Protein AF-W5YVN6-F1 (afdb_monomer)

Organi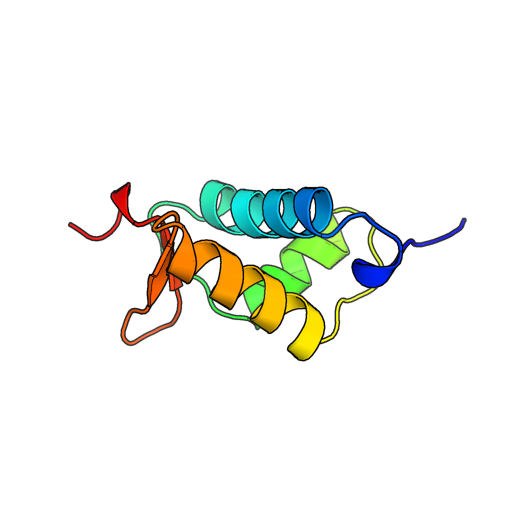sm: NCBI:txid1420917

Structure (mmCIF, N/CA/C/O backbone):
data_AF-W5YVN6-F1
#
_entry.id   AF-W5YVN6-F1
#
loop_
_atom_site.group_PDB
_atom_site.id
_atom_site.type_symbol
_atom_site.label_atom_id
_atom_site.label_alt_id
_atom_site.label_comp_id
_atom_site.label_asym_id
_atom_site.label_entity_id
_atom_site.label_seq_id
_atom_site.pdbx_PDB_ins_code
_atom_site.Cartn_x
_atom_site.Cartn_y
_atom_site.Cartn_z
_atom_site.occupancy
_atom_site.B_iso_or_equiv
_atom_site.auth_seq_id
_atom_site.auth_comp_id
_atom_site.auth_asym_id
_atom_site.auth_atom_id
_atom_site.pdbx_PDB_model_num
ATOM 1 N N . MET A 1 1 ? 25.859 -4.944 -5.094 1.00 42.41 1 MET A N 1
ATOM 2 C CA . MET A 1 1 ? 24.786 -4.254 -4.353 1.00 42.41 1 MET A CA 1
ATOM 3 C C . MET A 1 1 ? 23.549 -5.111 -4.522 1.00 42.41 1 MET A C 1
ATOM 5 O O . MET A 1 1 ? 23.156 -5.336 -5.658 1.00 42.41 1 MET A O 1
ATOM 9 N N . ILE A 1 2 ? 23.080 -5.741 -3.445 1.00 48.00 2 ILE A N 1
ATOM 10 C CA . ILE A 1 2 ? 21.900 -6.614 -3.483 1.00 48.00 2 ILE A CA 1
ATOM 11 C C . ILE A 1 2 ? 20.701 -5.679 -3.334 1.00 48.00 2 ILE A C 1
ATOM 13 O O . ILE A 1 2 ? 20.528 -5.105 -2.264 1.00 48.00 2 ILE A O 1
ATOM 17 N N . ASN A 1 3 ? 19.946 -5.475 -4.412 1.00 53.16 3 ASN A N 1
ATOM 18 C CA . ASN A 1 3 ? 18.663 -4.778 -4.351 1.00 53.16 3 ASN A CA 1
ATOM 19 C C . ASN A 1 3 ? 17.638 -5.806 -3.877 1.00 53.16 3 ASN A C 1
ATOM 21 O O . ASN A 1 3 ? 17.383 -6.796 -4.561 1.00 53.16 3 ASN A O 1
A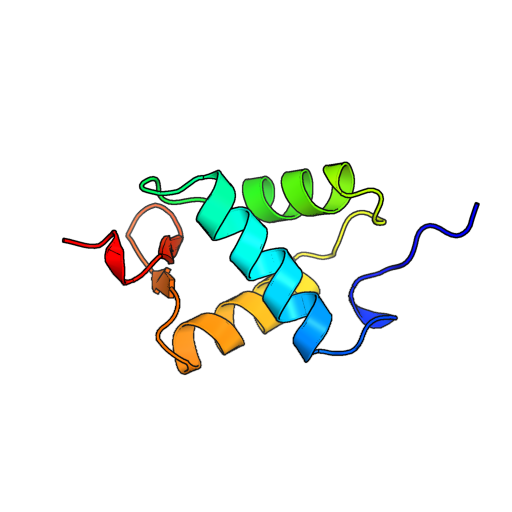TOM 25 N N . TRP A 1 4 ? 17.151 -5.635 -2.654 1.00 52.31 4 TRP A N 1
ATOM 26 C CA . TRP A 1 4 ? 16.241 -6.578 -2.015 1.00 52.31 4 TRP A CA 1
ATOM 27 C C . TRP A 1 4 ? 14.835 -6.412 -2.609 1.00 52.31 4 TRP A C 1
ATOM 29 O O . TRP A 1 4 ? 14.409 -5.296 -2.906 1.00 52.31 4 TRP A O 1
ATOM 39 N N . ARG A 1 5 ? 14.115 -7.522 -2.798 1.00 64.69 5 ARG A N 1
ATOM 40 C CA . ARG A 1 5 ? 12.690 -7.523 -3.173 1.00 64.69 5 ARG A CA 1
ATOM 41 C C . ARG A 1 5 ? 11.818 -7.490 -1.924 1.00 64.69 5 ARG A C 1
ATOM 43 O O . ARG A 1 5 ? 12.214 -8.062 -0.909 1.00 64.69 5 ARG A O 1
ATOM 50 N N . LEU A 1 6 ? 10.606 -6.940 -2.021 1.00 61.62 6 LEU A N 1
ATOM 51 C CA . LEU A 1 6 ? 9.617 -6.981 -0.930 1.00 61.62 6 LEU A CA 1
ATOM 52 C C . LEU A 1 6 ? 9.415 -8.401 -0.379 1.00 61.62 6 LEU A C 1
ATOM 54 O O . LEU A 1 6 ? 9.399 -8.581 0.833 1.00 61.62 6 LEU A O 1
ATOM 58 N N . PHE A 1 7 ? 9.335 -9.426 -1.238 1.00 62.47 7 PHE A N 1
ATOM 59 C CA . PHE A 1 7 ? 9.185 -10.819 -0.789 1.00 62.47 7 PHE A CA 1
ATOM 60 C C . PHE A 1 7 ? 10.399 -11.424 -0.068 1.00 62.47 7 PHE A C 1
ATOM 62 O O . PHE A 1 7 ? 10.273 -12.493 0.528 1.00 62.47 7 PHE A O 1
ATOM 69 N N . MET A 1 8 ? 11.571 -10.785 -0.117 1.00 70.50 8 MET A N 1
ATOM 70 C CA . MET A 1 8 ? 12.719 -11.201 0.698 1.00 70.50 8 MET A CA 1
ATOM 71 C C . MET A 1 8 ? 12.660 -10.624 2.121 1.00 70.50 8 MET A C 1
ATOM 73 O O . MET A 1 8 ? 13.451 -11.035 2.968 1.00 70.50 8 MET A O 1
ATOM 77 N N . MET A 1 9 ? 11.733 -9.696 2.384 1.00 73.56 9 MET A N 1
ATOM 78 C CA . MET A 1 9 ? 11.447 -9.141 3.706 1.00 73.56 9 MET A CA 1
ATOM 79 C C . MET A 1 9 ? 10.321 -9.918 4.393 1.00 73.56 9 MET A C 1
ATOM 81 O O 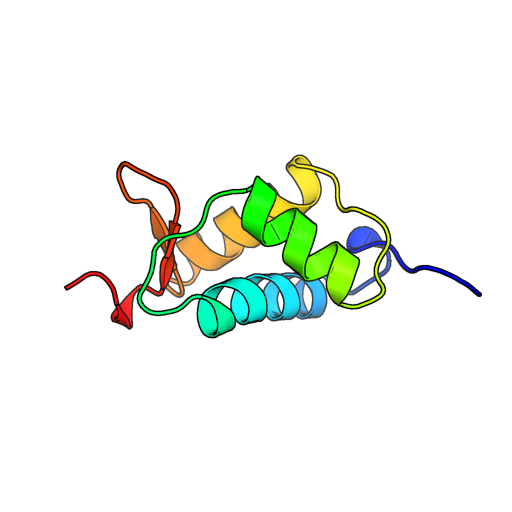. MET A 1 9 ? 9.549 -10.642 3.758 1.00 73.56 9 MET A O 1
ATOM 85 N N . SER A 1 10 ? 10.181 -9.744 5.707 1.00 82.12 10 SER A N 1
ATOM 86 C CA . SER A 1 10 ? 8.983 -10.227 6.388 1.00 82.12 10 SER A CA 1
ATOM 87 C C . SER A 1 10 ? 7.750 -9.460 5.898 1.00 82.12 10 SER A C 1
ATOM 89 O O . SER A 1 10 ? 7.810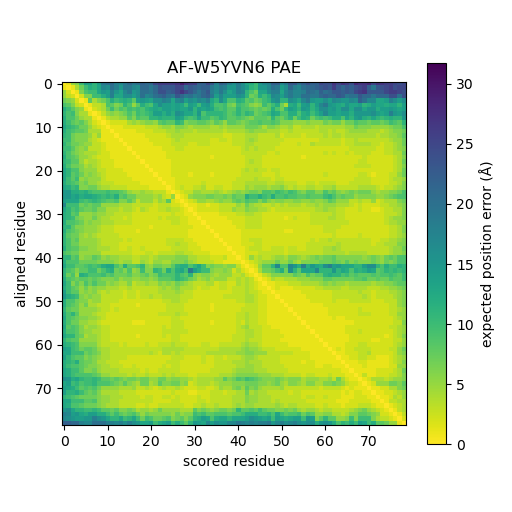 -8.270 5.580 1.00 82.12 10 SER A O 1
ATOM 91 N N . ILE A 1 11 ? 6.590 -10.121 5.900 1.00 79.81 11 ILE A N 1
ATOM 92 C CA . ILE A 1 11 ? 5.323 -9.486 5.506 1.00 79.81 11 ILE A CA 1
ATOM 93 C C . ILE A 1 11 ? 5.015 -8.229 6.336 1.00 79.81 11 ILE A C 1
ATOM 95 O O . ILE A 1 11 ? 4.376 -7.302 5.850 1.00 79.81 11 ILE A O 1
ATOM 99 N N . GLN A 1 12 ? 5.494 -8.171 7.581 1.00 84.00 12 GLN A N 1
ATOM 100 C CA . GLN A 1 12 ? 5.295 -7.023 8.455 1.00 84.00 12 GLN A CA 1
ATOM 101 C C . GLN A 1 12 ? 6.148 -5.818 8.042 1.00 84.00 12 GLN A C 1
ATOM 103 O O . GLN A 1 12 ? 5.650 -4.695 8.063 1.00 84.00 12 GLN A O 1
ATOM 108 N N . GLU A 1 13 ? 7.390 -6.038 7.611 1.00 86.44 13 GLU A N 1
ATOM 109 C CA . GLU A 1 13 ? 8.245 -4.970 7.081 1.00 86.44 13 GLU A CA 1
ATOM 110 C C . GLU A 1 13 ? 7.734 -4.463 5.729 1.00 86.44 13 GLU A C 1
ATOM 112 O O . GLU A 1 13 ? 7.641 -3.254 5.529 1.00 86.44 13 GLU A O 1
ATOM 117 N N . ALA A 1 14 ? 7.316 -5.369 4.837 1.00 85.81 14 ALA A N 1
ATOM 118 C CA . ALA A 1 14 ? 6.715 -5.005 3.553 1.00 85.81 14 ALA A CA 1
ATOM 119 C C . ALA A 1 14 ? 5.450 -4.148 3.747 1.00 85.81 14 ALA A C 1
ATOM 121 O O . ALA A 1 14 ? 5.298 -3.095 3.124 1.00 85.81 14 ALA A O 1
ATOM 122 N N . LYS A 1 15 ? 4.576 -4.542 4.687 1.00 89.12 15 LYS A N 1
ATOM 123 C CA . LYS A 1 15 ? 3.409 -3.739 5.081 1.00 89.12 15 LYS A CA 1
ATOM 124 C C . LYS A 1 15 ? 3.803 -2.362 5.606 1.00 89.12 15 LYS A C 1
ATOM 126 O O . LYS A 1 15 ? 3.141 -1.386 5.263 1.00 89.12 15 LYS A O 1
ATOM 131 N N . GLN A 1 16 ? 4.841 -2.278 6.438 1.00 90.69 16 GLN A N 1
ATOM 132 C CA . GLN A 1 16 ? 5.282 -1.007 7.007 1.00 90.69 16 GLN A CA 1
ATOM 133 C C . GLN A 1 16 ? 5.806 -0.064 5.921 1.00 90.69 16 GLN A C 1
ATOM 135 O O . GLN A 1 16 ? 5.418 1.100 5.905 1.00 90.69 16 GLN A O 1
ATOM 140 N N . LEU A 1 17 ? 6.590 -0.576 4.970 1.00 90.56 17 LEU A N 1
ATOM 141 C CA . LEU A 1 17 ? 7.104 0.216 3.854 1.00 90.56 17 LEU A CA 1
ATOM 142 C C . LEU A 1 17 ? 5.972 0.758 2.968 1.00 90.56 17 LEU A C 1
ATOM 144 O O . LEU A 1 17 ? 5.962 1.935 2.611 1.00 90.56 17 LEU A O 1
ATOM 148 N N . VAL A 1 18 ? 4.979 -0.082 2.661 1.00 91.12 18 VAL A N 1
ATOM 149 C CA . VAL A 1 18 ? 3.787 0.340 1.912 1.00 91.12 18 VAL A CA 1
ATOM 150 C C . VAL A 1 18 ? 2.991 1.385 2.700 1.00 91.12 18 VAL A C 1
ATOM 152 O O . VAL A 1 18 ? 2.573 2.391 2.132 1.00 91.12 18 VAL A O 1
ATOM 155 N N . LEU A 1 19 ? 2.820 1.203 4.012 1.00 92.12 19 LEU A N 1
ATOM 156 C CA . LEU A 1 19 ? 2.158 2.182 4.877 1.00 92.12 19 LEU A CA 1
ATOM 157 C C . LEU A 1 19 ? 2.915 3.520 4.938 1.00 92.12 19 LEU A C 1
ATOM 159 O O . LEU A 1 19 ? 2.289 4.578 5.005 1.00 92.12 19 LEU A O 1
ATOM 163 N N . ASP A 1 20 ? 4.243 3.498 4.882 1.00 92.38 20 ASP A N 1
ATOM 164 C CA . ASP A 1 20 ? 5.053 4.713 4.861 1.00 92.38 20 ASP A CA 1
ATOM 165 C C . ASP A 1 20 ? 4.898 5.482 3.542 1.00 92.38 20 ASP A C 1
ATOM 167 O O . ASP A 1 20 ? 4.834 6.712 3.577 1.00 92.38 20 ASP A O 1
ATOM 171 N N . ALA A 1 21 ? 4.684 4.793 2.413 1.00 92.06 21 ALA A N 1
ATOM 172 C CA . ALA A 1 21 ? 4.285 5.443 1.162 1.00 92.06 21 ALA A CA 1
ATOM 173 C C . ALA A 1 21 ? 2.970 6.226 1.340 1.00 92.06 21 ALA A C 1
ATOM 175 O O . ALA A 1 21 ? 2.869 7.397 0.969 1.00 92.06 21 ALA A O 1
ATOM 176 N N . PHE A 1 22 ? 1.969 5.623 1.990 1.00 91.88 22 PHE A N 1
ATOM 177 C CA . PHE A 1 22 ? 0.713 6.311 2.305 1.00 91.88 22 PHE A CA 1
ATOM 178 C C . PHE A 1 22 ? 0.914 7.526 3.215 1.00 91.88 22 PHE A C 1
ATOM 180 O O . PHE A 1 22 ? 0.283 8.560 3.001 1.00 91.88 22 PHE A O 1
ATOM 187 N N . ARG A 1 23 ? 1.787 7.426 4.224 1.00 90.88 23 ARG A N 1
ATOM 188 C CA . ARG A 1 23 ? 2.077 8.533 5.154 1.00 90.88 23 ARG A CA 1
ATOM 189 C C . ARG A 1 23 ? 2.807 9.677 4.472 1.00 90.88 23 ARG A C 1
ATOM 191 O O . ARG A 1 23 ? 2.505 10.829 4.763 1.00 90.88 23 ARG A O 1
ATOM 198 N N . TYR A 1 24 ? 3.720 9.363 3.559 1.00 90.44 24 TYR A N 1
ATOM 199 C CA . TYR A 1 24 ? 4.461 10.356 2.790 1.00 90.44 24 TYR A CA 1
ATOM 200 C C . TYR A 1 24 ? 3.542 11.193 1.893 1.00 90.44 24 TYR A C 1
ATOM 202 O O . TYR A 1 24 ? 3.713 12.404 1.779 1.00 90.44 24 TYR A O 1
ATOM 210 N N . HIS A 1 25 ? 2.532 10.560 1.294 1.00 87.44 25 HIS A N 1
ATOM 211 C CA . HIS A 1 25 ? 1.583 11.228 0.404 1.00 87.44 25 HIS A CA 1
ATOM 212 C C . HIS A 1 25 ? 0.313 11.739 1.099 1.00 87.44 25 HIS A C 1
ATOM 214 O O . HIS A 1 25 ? -0.532 12.371 0.457 1.00 87.44 25 HIS A O 1
ATOM 220 N N . ALA A 1 26 ? 0.169 11.505 2.405 1.00 84.38 26 ALA A N 1
ATOM 221 C CA . ALA A 1 26 ? -0.965 11.990 3.174 1.00 84.38 26 ALA A CA 1
ATOM 222 C C . ALA A 1 26 ? -1.053 13.532 3.130 1.00 84.38 26 ALA A C 1
ATOM 224 O O . ALA A 1 26 ? -0.029 14.216 3.140 1.00 84.38 26 ALA A O 1
ATOM 225 N N . PRO A 1 27 ? -2.268 14.107 3.104 1.00 84.19 27 PRO A N 1
ATOM 226 C CA . PRO A 1 27 ? -3.579 13.454 3.197 1.00 84.19 27 PRO A CA 1
ATOM 227 C C . PRO A 1 27 ? -4.143 12.969 1.846 1.00 84.19 27 PRO A C 1
ATOM 229 O O . PRO A 1 27 ? -5.319 12.631 1.767 1.00 84.19 27 PRO A O 1
ATOM 232 N N . SER A 1 28 ? -3.346 12.966 0.776 1.00 88.94 28 SER A N 1
ATOM 233 C CA . SER A 1 28 ? -3.828 12.619 -0.563 1.00 88.94 28 SER A CA 1
ATOM 234 C C . SER A 1 28 ? -4.047 11.116 -0.718 1.00 88.94 28 SER A C 1
ATOM 236 O O . SER A 1 28 ? -3.392 10.295 -0.073 1.00 88.94 28 SER A O 1
ATOM 238 N N . TRP A 1 29 ? -4.948 10.752 -1.629 1.00 92.94 29 TRP A N 1
ATOM 239 C CA . TRP A 1 29 ? -5.018 9.387 -2.129 1.00 92.94 29 TRP A CA 1
ATOM 240 C C . TRP A 1 29 ? -3.837 9.106 -3.062 1.00 92.94 29 TRP A C 1
ATOM 242 O O . TRP A 1 29 ? -3.338 10.001 -3.746 1.00 92.94 29 TRP A O 1
ATOM 252 N N . ILE A 1 30 ? -3.420 7.847 -3.115 1.00 92.88 30 ILE A N 1
ATOM 253 C CA . ILE A 1 30 ? -2.381 7.349 -4.012 1.00 92.88 30 ILE A CA 1
ATOM 254 C C . ILE A 1 30 ? -2.858 6.099 -4.743 1.00 92.88 30 ILE A C 1
ATOM 256 O O . ILE A 1 30 ? -3.765 5.393 -4.294 1.00 92.88 30 ILE A O 1
ATOM 260 N N . ASN A 1 31 ? -2.264 5.842 -5.902 1.00 94.19 31 ASN A N 1
ATOM 261 C CA . ASN A 1 31 ? -2.522 4.647 -6.696 1.00 94.19 31 ASN A CA 1
ATOM 262 C C . ASN A 1 31 ? -1.339 3.673 -6.602 1.00 94.19 31 ASN A C 1
ATOM 264 O O . ASN A 1 31 ? -0.308 3.968 -6.000 1.00 94.19 31 ASN A O 1
ATOM 268 N N . LEU A 1 32 ? -1.494 2.509 -7.229 1.00 92.25 32 LEU A N 1
ATOM 269 C CA . LEU A 1 32 ? -0.497 1.444 -7.192 1.00 92.25 32 LEU A CA 1
ATOM 270 C C . LEU A 1 32 ? 0.860 1.896 -7.751 1.00 92.25 32 LEU A C 1
ATOM 272 O O . LEU A 1 32 ? 1.894 1.591 -7.164 1.00 92.25 32 LEU A O 1
ATOM 276 N N . ARG A 1 33 ? 0.859 2.685 -8.834 1.00 92.62 33 ARG A N 1
ATOM 277 C CA . ARG A 1 33 ? 2.086 3.214 -9.442 1.00 92.62 33 ARG A CA 1
ATOM 278 C C . ARG A 1 33 ? 2.856 4.099 -8.467 1.00 92.62 33 ARG A C 1
ATOM 280 O O . ARG A 1 33 ? 4.058 3.925 -8.332 1.00 92.62 33 ARG A O 1
ATOM 287 N N . THR A 1 34 ? 2.173 4.995 -7.759 1.00 92.56 34 THR A N 1
ATOM 288 C CA . THR A 1 34 ? 2.809 5.863 -6.757 1.00 92.56 34 THR A CA 1
ATOM 289 C C . THR A 1 34 ? 3.460 5.050 -5.635 1.00 92.56 34 THR A C 1
ATOM 291 O O . THR A 1 34 ? 4.554 5.381 -5.190 1.00 92.56 34 THR A O 1
ATOM 294 N N . ILE A 1 35 ? 2.826 3.951 -5.210 1.00 91.69 35 ILE A N 1
ATOM 295 C CA . ILE A 1 35 ? 3.399 3.045 -4.203 1.00 91.69 35 ILE A CA 1
ATOM 296 C C . ILE A 1 35 ? 4.653 2.349 -4.756 1.00 91.69 35 ILE A C 1
ATOM 298 O O . ILE A 1 35 ? 5.677 2.310 -4.078 1.00 91.69 35 ILE A O 1
ATOM 302 N N . ALA A 1 36 ? 4.605 1.843 -5.992 1.00 91.12 36 ALA A N 1
ATOM 303 C CA . ALA A 1 36 ? 5.754 1.206 -6.638 1.00 91.12 36 ALA A CA 1
ATOM 304 C C . ALA A 1 36 ? 6.943 2.168 -6.804 1.00 91.12 36 ALA A C 1
ATOM 306 O O . ALA A 1 36 ? 8.077 1.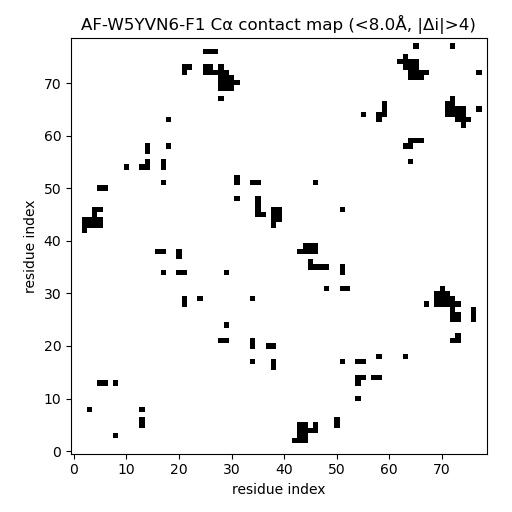801 -6.500 1.00 91.12 36 ALA A O 1
ATOM 307 N N . GLU A 1 37 ? 6.679 3.404 -7.240 1.00 90.69 37 GLU A N 1
ATOM 308 C CA . GLU A 1 37 ? 7.684 4.462 -7.389 1.00 90.69 37 GLU A CA 1
ATOM 309 C C . GLU A 1 37 ? 8.340 4.806 -6.046 1.00 90.69 37 GLU A C 1
ATOM 311 O O . GLU A 1 37 ? 9.564 4.925 -5.973 1.00 90.69 37 GLU A O 1
ATOM 316 N N . PHE A 1 38 ? 7.553 4.901 -4.968 1.00 90.12 38 PHE A N 1
ATOM 317 C CA .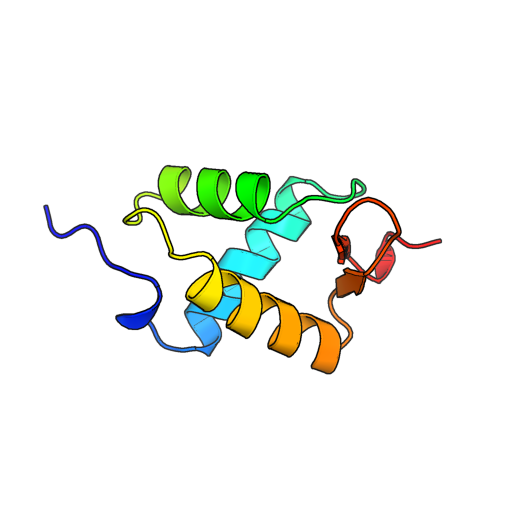 PHE A 1 38 ? 8.077 5.134 -3.622 1.00 90.12 38 PHE A CA 1
ATOM 318 C C . PHE A 1 38 ? 9.000 3.999 -3.159 1.00 90.12 38 PHE A C 1
ATOM 320 O O . PHE A 1 38 ? 10.086 4.251 -2.643 1.00 90.12 38 PHE A O 1
ATOM 327 N N . ILE A 1 39 ? 8.593 2.745 -3.370 1.00 87.62 39 ILE A N 1
ATOM 328 C CA . ILE A 1 39 ? 9.371 1.569 -2.953 1.00 87.62 39 ILE A CA 1
ATOM 329 C C . ILE A 1 39 ? 10.678 1.481 -3.744 1.00 87.62 39 ILE A C 1
ATOM 331 O O . ILE A 1 39 ? 11.734 1.253 -3.160 1.00 87.62 39 ILE A O 1
ATOM 335 N N . GLN A 1 40 ? 10.634 1.749 -5.050 1.00 85.69 40 GLN A N 1
ATOM 336 C CA . GLN A 1 40 ? 11.835 1.814 -5.879 1.00 85.69 40 GLN A CA 1
ATOM 337 C C . GLN A 1 40 ? 12.780 2.947 -5.444 1.00 85.69 40 GLN A C 1
ATOM 339 O O . GLN A 1 40 ? 13.999 2.774 -5.457 1.00 85.69 40 GLN A O 1
ATOM 344 N N . TRP A 1 41 ? 12.236 4.102 -5.045 1.00 84.88 41 TRP A N 1
ATOM 345 C CA . TRP A 1 41 ? 13.027 5.206 -4.496 1.00 84.88 41 TRP A CA 1
ATOM 346 C C . TRP A 1 41 ? 13.668 4.854 -3.149 1.00 84.88 41 TRP A C 1
ATOM 348 O O . TRP A 1 41 ? 14.792 5.272 -2.885 1.00 84.88 41 TRP A O 1
ATOM 358 N N . ALA A 1 42 ? 13.006 4.032 -2.334 1.00 79.94 42 ALA A N 1
ATOM 359 C CA . ALA A 1 42 ? 13.517 3.539 -1.056 1.00 79.94 42 ALA A CA 1
ATOM 360 C C . ALA A 1 42 ? 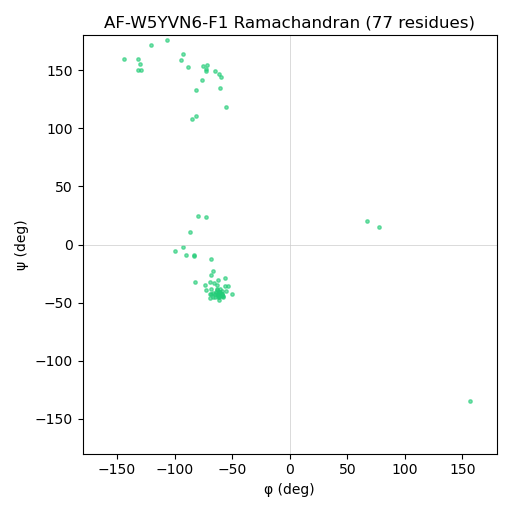14.632 2.473 -1.196 1.00 79.94 42 ALA A C 1
ATOM 362 O O . ALA A 1 42 ? 14.853 1.689 -0.279 1.00 79.94 42 ALA A O 1
ATOM 363 N N . GLU A 1 43 ? 15.341 2.456 -2.331 1.00 73.44 43 GLU A N 1
ATOM 364 C CA . GLU A 1 43 ? 16.453 1.554 -2.669 1.00 73.44 43 GLU A CA 1
ATOM 365 C C . GLU A 1 43 ? 16.070 0.070 -2.855 1.00 73.44 43 GLU A C 1
ATOM 367 O O . GLU A 1 43 ? 16.936 -0.809 -2.829 1.00 73.44 43 GLU A O 1
ATOM 372 N N . PHE A 1 44 ? 14.790 -0.232 -3.102 1.00 73.25 44 PHE A N 1
ATOM 373 C CA . PHE A 1 44 ? 14.332 -1.592 -3.409 1.00 73.25 44 PHE A CA 1
ATOM 374 C C . 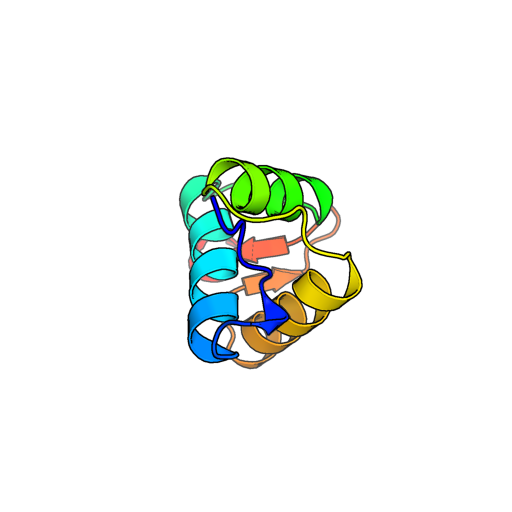PHE A 1 44 ? 14.262 -1.866 -4.916 1.00 73.25 44 PHE A C 1
ATOM 376 O O . PHE A 1 44 ? 14.159 -0.961 -5.749 1.00 73.25 44 PHE A O 1
ATOM 383 N N . GLU A 1 45 ? 14.284 -3.153 -5.281 1.00 77.94 45 GLU A N 1
ATOM 384 C CA . GLU A 1 45 ? 13.863 -3.558 -6.623 1.00 77.94 45 GLU A CA 1
ATOM 385 C C . GLU A 1 45 ? 12.390 -3.183 -6.833 1.00 77.94 45 GLU A C 1
ATOM 387 O O . GLU A 1 45 ? 11.594 -3.199 -5.891 1.00 77.94 45 GLU A O 1
ATOM 392 N N . SER A 1 46 ? 12.032 -2.837 -8.073 1.00 78.81 46 SER A N 1
ATOM 393 C CA . SER A 1 46 ? 10.655 -2.494 -8.417 1.00 78.81 46 SER A CA 1
ATOM 394 C C . SER A 1 46 ? 9.721 -3.642 -8.007 1.00 78.81 46 SER A C 1
ATOM 396 O O . SER A 1 46 ? 9.899 -4.769 -8.484 1.00 78.81 46 SER A O 1
ATOM 398 N N . PRO A 1 47 ? 8.765 -3.394 -7.097 1.00 84.00 47 PRO A N 1
ATOM 399 C CA . PRO A 1 47 ? 7.855 -4.430 -6.651 1.00 84.00 47 PRO A CA 1
ATOM 400 C C . PRO A 1 47 ? 6.844 -4.748 -7.750 1.00 84.00 47 PRO A C 1
ATOM 402 O O . PRO A 1 47 ? 6.453 -3.881 -8.530 1.00 84.00 47 PRO A O 1
ATOM 405 N N . THR A 1 48 ? 6.393 -5.995 -7.793 1.00 86.75 48 THR A N 1
ATOM 406 C CA . THR A 1 48 ? 5.275 -6.386 -8.652 1.00 86.75 48 THR A CA 1
ATOM 407 C C . THR A 1 48 ? 3.955 -5.843 -8.109 1.00 86.75 48 THR A C 1
ATOM 409 O O . THR A 1 48 ? 3.794 -5.639 -6.902 1.00 86.75 48 THR A O 1
ATOM 412 N N . ASP A 1 49 ? 2.980 -5.655 -8.996 1.00 89.00 49 ASP A N 1
ATOM 413 C CA . ASP A 1 49 ? 1.638 -5.209 -8.616 1.00 89.00 49 ASP A CA 1
ATOM 414 C C . ASP A 1 49 ? 1.013 -6.139 -7.561 1.00 89.00 49 ASP A C 1
ATOM 416 O O . ASP A 1 49 ? 0.431 -5.660 -6.589 1.00 89.00 49 ASP A O 1
ATOM 420 N N . ASP A 1 50 ? 1.209 -7.454 -7.692 1.00 88.62 50 ASP A N 1
ATOM 421 C CA . ASP A 1 50 ? 0.707 -8.452 -6.741 1.00 88.62 50 ASP A CA 1
ATOM 422 C C . ASP A 1 50 ? 1.337 -8.301 -5.343 1.00 88.62 50 ASP A C 1
ATOM 424 O O . ASP A 1 50 ? 0.628 -8.385 -4.339 1.00 88.62 50 ASP A O 1
ATOM 428 N N . GLU A 1 51 ? 2.648 -8.024 -5.253 1.00 86.19 51 GLU A N 1
ATOM 429 C CA . GLU A 1 51 ? 3.339 -7.762 -3.975 1.00 86.19 51 GLU A CA 1
ATOM 430 C C . GLU A 1 51 ? 2.713 -6.575 -3.237 1.00 86.19 51 GLU A C 1
ATOM 432 O O . GLU A 1 51 ? 2.468 -6.626 -2.025 1.00 86.19 51 GLU A O 1
ATOM 437 N N . ILE A 1 52 ? 2.429 -5.507 -3.981 1.00 90.19 52 ILE A N 1
ATOM 438 C CA . ILE A 1 52 ? 1.827 -4.293 -3.437 1.00 90.19 52 ILE A CA 1
ATOM 439 C C . ILE A 1 52 ? 0.383 -4.562 -3.020 1.00 90.19 52 ILE A C 1
ATOM 441 O O . ILE A 1 52 ? -0.010 -4.177 -1.919 1.00 90.19 52 ILE A O 1
ATOM 445 N N . LEU A 1 53 ? -0.399 -5.241 -3.862 1.00 91.31 53 LEU A N 1
ATOM 446 C CA . LEU A 1 53 ? -1.805 -5.535 -3.593 1.00 91.31 53 LEU A CA 1
ATOM 447 C C . LEU A 1 53 ? -1.986 -6.396 -2.342 1.00 91.31 53 LEU A C 1
ATOM 449 O O . LEU A 1 53 ? -2.844 -6.077 -1.525 1.00 91.31 53 LEU A O 1
ATOM 453 N N . VAL A 1 54 ? -1.133 -7.401 -2.118 1.00 90.88 54 VAL A N 1
ATOM 454 C CA . VAL A 1 54 ? -1.161 -8.201 -0.880 1.00 90.88 54 VAL A CA 1
ATOM 455 C C . VAL A 1 54 ? -0.956 -7.320 0.358 1.00 90.88 54 VAL A C 1
ATOM 457 O O . VAL A 1 54 ? -1.661 -7.471 1.359 1.00 90.88 54 VAL A O 1
ATOM 460 N N . CYS A 1 55 ? -0.017 -6.373 0.301 1.00 91.88 55 CYS A N 1
ATOM 461 C CA . CYS A 1 55 ? 0.224 -5.445 1.405 1.00 91.88 55 CYS A CA 1
ATOM 462 C C . CYS A 1 55 ? -0.946 -4.472 1.596 1.00 91.88 55 CYS A C 1
ATOM 464 O O . CYS A 1 55 ? -1.365 -4.233 2.728 1.00 91.88 55 CYS A O 1
ATOM 466 N N . VAL A 1 56 ? -1.493 -3.939 0.502 1.00 93.44 56 VAL A N 1
ATOM 467 C CA . VAL A 1 56 ? -2.648 -3.031 0.503 1.00 93.44 56 VAL A CA 1
ATOM 468 C C . VAL A 1 56 ? -3.878 -3.718 1.092 1.00 93.44 56 VAL A C 1
ATOM 470 O O . VAL A 1 56 ? -4.492 -3.167 2.001 1.00 93.44 56 VAL A O 1
ATOM 473 N N . ASP A 1 57 ? -4.203 -4.936 0.664 1.00 93.81 57 ASP A N 1
ATOM 474 C CA . ASP A 1 57 ? -5.333 -5.704 1.196 1.00 93.81 57 ASP A CA 1
ATOM 475 C C . ASP A 1 57 ? -5.166 -5.973 2.696 1.00 93.81 57 ASP A C 1
ATOM 477 O O . ASP A 1 57 ? -6.107 -5.815 3.478 1.00 93.81 57 ASP A O 1
ATOM 481 N N . ALA A 1 58 ? -3.944 -6.292 3.131 1.00 92.38 58 ALA A N 1
ATOM 482 C CA . ALA A 1 58 ? -3.639 -6.491 4.542 1.00 92.38 58 ALA A CA 1
ATOM 483 C C . ALA A 1 58 ? -3.717 -5.199 5.379 1.00 92.38 58 ALA A C 1
ATOM 485 O O . ALA A 1 58 ? -3.930 -5.296 6.589 1.00 92.38 58 ALA A O 1
ATOM 486 N N . LEU A 1 59 ? -3.511 -4.021 4.777 1.00 93.88 59 LEU A N 1
ATOM 487 C CA . LEU A 1 59 ? -3.662 -2.707 5.420 1.00 93.88 59 LEU A CA 1
ATOM 488 C C . LEU A 1 59 ? -5.126 -2.237 5.440 1.00 93.88 59 LEU A C 1
ATOM 490 O O . LEU A 1 59 ? -5.556 -1.577 6.385 1.00 93.88 59 LEU A O 1
ATOM 494 N N . ILE A 1 60 ? -5.915 -2.605 4.427 1.00 94.38 60 ILE A N 1
ATOM 495 C CA . ILE A 1 60 ? -7.370 -2.403 4.425 1.00 94.38 60 ILE A CA 1
ATOM 496 C C . ILE A 1 60 ? -8.008 -3.256 5.524 1.00 94.38 60 ILE A C 1
ATOM 498 O O . ILE A 1 60 ? -8.830 -2.761 6.291 1.00 94.38 60 ILE A O 1
ATOM 502 N N . ALA A 1 61 ? -7.603 -4.525 5.639 1.00 93.19 61 ALA A N 1
ATOM 503 C CA . ALA A 1 61 ? -8.123 -5.441 6.650 1.00 93.19 61 ALA A CA 1
ATOM 504 C C . ALA A 1 61 ? -7.821 -4.989 8.093 1.00 93.19 61 ALA A C 1
ATOM 506 O O . ALA A 1 61 ? -8.620 -5.258 8.988 1.00 93.19 61 ALA A O 1
ATOM 507 N N . SER A 1 62 ? -6.701 -4.291 8.327 1.00 92.44 62 SER A N 1
ATOM 508 C CA . SER A 1 62 ? -6.379 -3.684 9.629 1.00 92.44 62 SER A CA 1
ATOM 509 C C . SER A 1 62 ? -7.028 -2.315 9.855 1.00 92.44 62 SER A C 1
ATOM 511 O O . SER A 1 62 ? -6.984 -1.807 10.973 1.00 92.44 62 SER A O 1
ATOM 513 N N . GLY A 1 63 ? -7.654 -1.726 8.832 1.00 93.31 63 GLY A N 1
ATOM 514 C CA . GLY A 1 63 ? -8.281 -0.406 8.907 1.00 93.31 63 GLY A CA 1
ATOM 515 C C . GLY A 1 63 ? -7.298 0.767 8.855 1.00 93.31 63 GLY A C 1
ATOM 516 O O . GLY A 1 63 ? -7.685 1.889 9.176 1.00 93.31 63 GLY A O 1
ATOM 517 N N . ASP A 1 64 ? -6.044 0.538 8.450 1.00 93.56 64 ASP A N 1
ATOM 518 C CA . ASP A 1 64 ? -5.024 1.591 8.339 1.00 93.56 64 ASP A CA 1
ATOM 519 C C . ASP A 1 64 ? -5.276 2.502 7.127 1.00 93.56 64 ASP A C 1
ATOM 521 O O . ASP A 1 64 ? -5.040 3.715 7.167 1.00 93.56 64 ASP A O 1
ATOM 525 N N . ILE A 1 65 ? -5.790 1.917 6.042 1.00 95.00 65 ILE A N 1
ATOM 526 C CA . ILE A 1 65 ? -6.110 2.607 4.790 1.00 95.00 65 ILE A CA 1
ATOM 527 C C . ILE A 1 65 ? -7.517 2.248 4.312 1.00 95.00 65 ILE A C 1
ATOM 529 O O . ILE A 1 65 ? -8.076 1.212 4.670 1.00 95.00 65 ILE A O 1
ATOM 533 N N . VAL A 1 66 ? -8.083 3.092 3.455 1.00 94.50 66 VAL A N 1
ATOM 534 C CA . VAL A 1 66 ? -9.384 2.875 2.816 1.00 94.50 66 VAL A CA 1
ATOM 535 C C . VAL A 1 66 ? -9.283 3.063 1.309 1.00 94.50 66 VAL A C 1
ATOM 537 O O . VAL A 1 66 ? -8.481 3.858 0.814 1.00 94.50 66 VAL A O 1
ATOM 540 N N . LYS A 1 67 ? -10.125 2.339 0.570 1.00 93.38 67 LYS A N 1
ATOM 541 C CA . LYS A 1 67 ? -10.276 2.514 -0.875 1.00 93.38 67 LYS A CA 1
ATOM 542 C C . LYS A 1 67 ? -11.210 3.687 -1.167 1.00 93.38 67 LYS A C 1
ATOM 544 O O . LYS A 1 67 ? -12.300 3.771 -0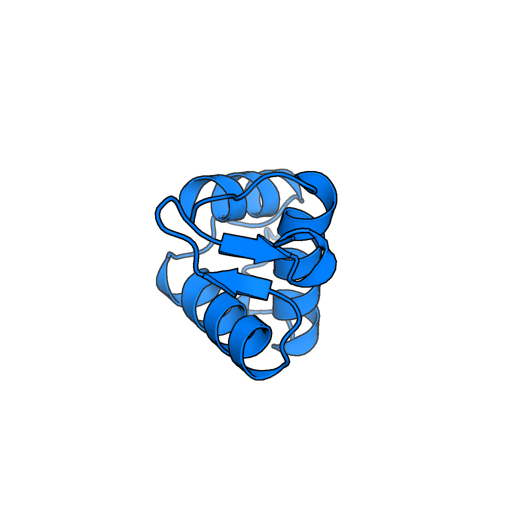.608 1.00 93.38 67 LYS A O 1
ATOM 549 N N . VAL A 1 68 ? -10.794 4.559 -2.077 1.00 90.56 68 VAL A N 1
ATOM 550 C CA . VAL A 1 68 ? -11.590 5.658 -2.636 1.00 90.56 68 VAL A CA 1
ATOM 551 C C . VAL A 1 68 ? -11.724 5.509 -4.145 1.00 90.56 68 VAL A C 1
ATOM 553 O O . VAL A 1 68 ? -11.070 4.665 -4.754 1.00 90.56 68 VAL A O 1
ATOM 556 N N . ALA A 1 69 ? -12.560 6.343 -4.768 1.00 87.06 69 ALA A N 1
ATOM 557 C CA . ALA A 1 69 ? -12.810 6.293 -6.210 1.00 87.06 69 ALA A CA 1
ATOM 558 C C . ALA A 1 69 ? -11.522 6.349 -7.055 1.00 87.06 69 ALA A C 1
ATOM 560 O O . ALA A 1 69 ? -11.433 5.682 -8.081 1.00 87.06 69 ALA A O 1
ATOM 561 N N . SER A 1 70 ? -10.521 7.107 -6.600 1.00 87.75 70 SER A N 1
ATOM 562 C CA . SER A 1 70 ? -9.287 7.355 -7.351 1.00 87.75 70 SER A CA 1
ATOM 563 C C . SER A 1 70 ? -8.094 6.485 -6.926 1.00 87.75 70 SER A C 1
ATOM 565 O O . SER A 1 70 ? -7.048 6.545 -7.566 1.00 87.75 70 SER A O 1
ATOM 567 N N . GLY A 1 71 ? -8.217 5.676 -5.867 1.00 92.12 71 GLY A N 1
ATOM 568 C CA . GLY A 1 71 ? -7.094 4.911 -5.314 1.00 92.12 71 GLY A CA 1
ATOM 569 C C . GLY A 1 71 ? -7.301 4.529 -3.852 1.00 92.12 71 GLY A C 1
ATOM 570 O O . GLY A 1 71 ? -8.384 4.094 -3.462 1.00 92.12 71 GLY A O 1
ATOM 571 N N . TRP A 1 72 ? -6.268 4.712 -3.035 1.00 94.88 72 TRP A N 1
ATOM 572 C CA . TRP A 1 72 ? -6.287 4.414 -1.604 1.00 94.88 72 TRP A CA 1
ATOM 573 C C . TRP A 1 72 ? -5.725 5.577 -0.800 1.00 94.88 72 TRP A C 1
ATOM 575 O O . TRP A 1 72 ? -4.864 6.308 -1.276 1.00 94.88 72 TRP A O 1
ATOM 585 N N . GLN A 1 73 ? -6.196 5.742 0.427 1.00 94.25 73 GLN A N 1
ATOM 586 C CA . GLN A 1 73 ? -5.749 6.804 1.328 1.00 94.25 73 GLN A CA 1
ATOM 587 C C . GLN A 1 73 ? -5.707 6.304 2.768 1.00 94.25 73 GLN A C 1
ATOM 589 O O . GLN A 1 73 ? -6.392 5.338 3.105 1.00 94.25 73 GLN A O 1
ATOM 594 N N . ILE A 1 74 ? -4.953 6.985 3.633 1.00 92.94 74 ILE A N 1
ATOM 595 C CA . ILE A 1 74 ? -4.969 6.693 5.073 1.00 92.94 74 ILE A CA 1
ATOM 596 C C . ILE A 1 74 ? -6.382 6.905 5.618 1.00 92.94 74 ILE A C 1
ATOM 598 O O . ILE A 1 74 ? -7.016 7.925 5.341 1.00 92.94 74 ILE A O 1
ATOM 602 N N . ALA A 1 75 ? -6.864 5.964 6.430 1.00 89.88 75 ALA A N 1
ATOM 603 C CA . ALA A 1 75 ? -8.216 6.004 6.984 1.00 89.88 75 ALA A CA 1
ATOM 604 C C . ALA A 1 75 ? -8.502 7.297 7.774 1.00 89.88 75 ALA A C 1
ATOM 606 O O . ALA A 1 75 ? -9.600 7.845 7.700 1.00 89.88 75 ALA A O 1
ATOM 607 N N . SER A 1 76 ? -7.503 7.838 8.480 1.00 86.88 76 SER A N 1
ATOM 608 C CA . SER A 1 76 ? -7.621 9.103 9.219 1.00 86.88 76 SER A CA 1
ATOM 609 C C . SER A 1 76 ? -7.803 10.341 8.329 1.00 86.88 76 SER A C 1
ATOM 611 O O . SER A 1 76 ? -8.337 11.340 8.810 1.00 86.88 76 SER A O 1
ATOM 613 N N . ALA A 1 77 ? -7.397 10.278 7.057 1.00 76.94 77 ALA A N 1
ATOM 614 C CA . ALA A 1 77 ? -7.516 11.367 6.087 1.00 76.94 77 ALA A CA 1
ATOM 615 C C . ALA A 1 77 ? -8.841 11.340 5.299 1.00 76.94 77 ALA A C 1
ATOM 617 O O . ALA A 1 77 ? -9.154 12.296 4.600 1.00 76.94 77 ALA A O 1
ATOM 618 N N . ALA A 1 78 ? -9.640 10.276 5.426 1.00 64.69 78 ALA A N 1
ATOM 619 C CA . ALA A 1 78 ? -10.830 10.017 4.615 1.00 64.69 78 ALA A CA 1
ATOM 620 C C . ALA A 1 78 ? -12.110 10.780 5.020 1.00 64.69 78 ALA A C 1
ATOM 622 O O . ALA A 1 78 ? -13.211 10.289 4.765 1.00 64.69 78 ALA A O 1
ATOM 623 N N . LYS A 1 79 ? -11.980 11.928 5.692 1.00 57.59 79 LYS A N 1
ATOM 624 C CA . LYS A 1 79 ? -13.096 12.679 6.290 1.00 57.59 79 LYS A CA 1
ATOM 625 C C . LYS A 1 79 ? -13.660 13.771 5.393 1.00 57.59 79 LYS A C 1
ATOM 627 O O . LYS A 1 79 ? -12.861 14.448 4.715 1.00 57.59 79 LYS A O 1
#

Secondary structure (DSSP, 8-state):
-----GGGS-HHHHHHHHHHHHHHHTTS-B-HHHHHHHHHHTTPPPPPHHHHHHHHHHHHHTTSEEEETTEEEEGGG--

Nearest PDB structures (foldseek):
  9jm0-assembly1_L  TM=7.392E-01  e=3.706E-02  Escherichia coli
  6abq-assembly1_A  TM=6.578E-01  e=5.126E-02  Listeria monocytogenes
  8kg8-assembly1_4  TM=8.043E-01  e=6.427E-01  Saccharomyces cerevisiae S288C
  3hhh-assembly1_B  TM=6.934E-01  e=3.149E-01  Enterococcus faecalis
  5wy5-assembly1_A  TM=6.185E-01  e=8.888E-01  Homo sapiens

Foldseek 3Di:
DDQAELVVDPLVVSLVLLLVLQVVPPPDFDALVSSQVSCVVVSHDRYDSVSSVVSVVVCVVVQQWDADPVHIHGNVSPD

Sequence (79 aa):
MINWRLFMMSIQEAKQLVLDAFRYHAPSWINLRTIAEFIQWAEFESPTDDEILVCVDALIASGDIVKVASGWQIASAAK

Radius of gyration: 11.91 Å; Cα contacts (8 Å, |Δi|>4): 106; chains: 1; bounding box: 38×25×19 Å

Solvent-accessible surface area (backbone atoms only — not comparable to full-atom values): 4520 Å² total; per-residue (Å²): 134,87,61,52,46,58,86,79,45,56,73,66,56,40,33,49,56,56,49,47,43,42,60,72,49,51,75,44,68,44,43,70,66,59,46,36,52,47,46,33,69,72,65,30,40,74,60,52,71,66,62,51,47,56,36,49,52,57,32,42,76,71,55,57,30,41,82,52,99,85,32,35,29,42,44,89,51,73,119

Mean predicted aligned error: 5.28 Å

pLDDT: mean 84.85, std 11.85, range [42.41, 95.0]